Protein AF-A0AAW5EBD6-F1 (afdb_monomer_lite)

Secondary structure (DSSP, 8-state):
-HHHHHHHHHHHHHHHT----TT--EEEEEEEE-SS-EEEEEEEEEEETTEEEEE--

pLDDT: mean 79.4, std 10.86, range [51.97, 90.88]

Sequence (57 aa):
MRKIFIFFLILFFSACALKNQDYSSQKMKVVFSTPTIKINDFGFLKKENKALNLEVY

Organism: Campylobacter jejuni (NCBI:txid197)

Structure (mmCIF, N/CA/C/O backbone):
data_AF-A0AAW5EBD6-F1
#
_entry.id   AF-A0AAW5EBD6-F1
#
loop_
_atom_site.group_PDB
_atom_site.id
_atom_site.type_symbol
_atom_site.label_atom_id
_atom_site.label_alt_id
_atom_site.label_comp_id
_atom_site.label_asym_id
_atom_site.label_entity_id
_atom_site.label_seq_id
_atom_site.pdbx_PDB_ins_code
_atom_site.Cartn_x
_atom_site.Cartn_y
_atom_site.Cartn_z
_atom_site.occupancy
_atom_site.B_iso_or_equiv
_atom_site.auth_seq_id
_atom_site.auth_comp_id
_atom_site.auth_asym_id
_atom_site.auth_atom_id
_atom_site.pdbx_PDB_model_num
ATOM 1 N N . MET A 1 1 ? -20.513 23.894 40.143 1.00 60.97 1 MET A N 1
ATOM 2 C CA . MET A 1 1 ? -21.159 23.839 38.810 1.00 60.97 1 MET A CA 1
ATOM 3 C C . MET A 1 1 ? -20.212 24.192 37.657 1.00 60.97 1 MET A C 1
ATOM 5 O O . MET A 1 1 ? -19.876 23.302 36.894 1.00 60.97 1 MET A O 1
ATOM 9 N N . ARG A 1 2 ? -19.695 25.429 37.545 1.00 73.12 2 ARG A N 1
ATOM 10 C CA . ARG A 1 2 ? -18.870 25.879 36.394 1.00 73.12 2 ARG A CA 1
ATOM 11 C C . ARG A 1 2 ? -17.586 25.065 36.129 1.00 73.12 2 ARG A C 1
ATOM 13 O O . ARG A 1 2 ? -17.247 24.831 34.977 1.00 73.12 2 ARG A O 1
ATOM 20 N N . LYS A 1 3 ? -16.888 24.599 37.174 1.00 77.62 3 LYS A N 1
ATOM 21 C CA . LYS A 1 3 ? -15.645 23.806 37.034 1.00 77.62 3 LYS A CA 1
ATOM 22 C C . LYS A 1 3 ? -15.882 22.400 36.460 1.00 77.62 3 LYS A C 1
ATOM 24 O O . LYS A 1 3 ? -15.064 21.913 35.694 1.00 77.62 3 LYS A O 1
ATOM 29 N N . ILE A 1 4 ? -17.019 21.786 36.794 1.00 84.81 4 ILE A N 1
ATOM 30 C CA . ILE A 1 4 ? -17.406 20.444 36.321 1.00 84.81 4 ILE A CA 1
ATOM 31 C C . ILE A 1 4 ? -17.720 20.484 34.823 1.00 84.81 4 ILE A C 1
ATOM 33 O O . ILE A 1 4 ? -17.300 19.608 34.077 1.00 84.81 4 ILE A O 1
ATOM 37 N N . PHE A 1 5 ? -18.389 21.550 34.374 1.00 84.56 5 PHE A N 1
ATOM 38 C CA . PHE A 1 5 ? -18.694 21.767 32.961 1.00 84.56 5 PHE A CA 1
ATOM 39 C C . PHE A 1 5 ? -17.428 21.873 32.098 1.00 84.56 5 P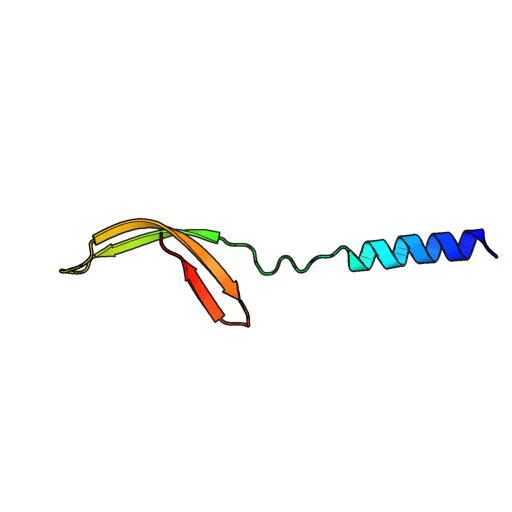HE A C 1
ATOM 41 O O . PHE A 1 5 ? -17.343 21.251 31.045 1.00 84.56 5 PHE A O 1
ATOM 48 N N . ILE A 1 6 ? -16.412 22.600 32.575 1.00 84.94 6 ILE A N 1
ATOM 49 C CA . ILE A 1 6 ? -15.124 22.735 31.875 1.00 84.94 6 ILE A CA 1
ATOM 50 C C . ILE A 1 6 ? -14.414 21.379 31.770 1.00 84.94 6 ILE A C 1
ATOM 52 O O . ILE A 1 6 ? -13.861 21.057 30.723 1.00 84.94 6 ILE A O 1
ATOM 56 N N . PHE A 1 7 ? -14.469 20.567 32.828 1.00 84.44 7 PHE A N 1
ATOM 57 C CA . PHE A 1 7 ? -13.864 19.236 32.833 1.00 84.44 7 PHE A CA 1
ATOM 58 C C . PHE A 1 7 ? -14.521 18.302 31.804 1.00 84.44 7 PHE A C 1
ATOM 60 O O . PHE A 1 7 ? -13.829 17.615 31.056 1.00 84.44 7 PHE A O 1
ATOM 67 N N . PHE A 1 8 ? -15.853 18.346 31.699 1.00 84.69 8 PHE A N 1
ATOM 68 C CA . PHE A 1 8 ? -16.603 17.632 30.662 1.00 84.69 8 PHE A CA 1
ATOM 69 C C . PHE A 1 8 ? -16.242 18.094 29.249 1.00 84.69 8 PHE A C 1
ATOM 71 O O . PHE A 1 8 ? -16.107 17.268 28.350 1.00 84.69 8 PHE A O 1
ATOM 78 N N . LEU A 1 9 ? -16.045 19.400 29.059 1.00 84.19 9 LEU A N 1
ATOM 79 C CA . LEU A 1 9 ? -15.654 19.967 27.772 1.00 84.19 9 LEU A CA 1
ATOM 80 C C . LEU A 1 9 ? -14.285 19.433 27.326 1.00 84.19 9 LEU A C 1
ATOM 82 O O . LEU A 1 9 ? -14.147 18.960 26.203 1.00 84.19 9 LEU A O 1
ATOM 86 N N . ILE A 1 10 ? -13.291 19.444 28.218 1.00 84.06 10 ILE A N 1
ATOM 87 C CA . ILE A 1 10 ? -11.934 18.954 27.923 1.00 84.06 10 ILE A CA 1
ATOM 88 C C . ILE A 1 10 ? -11.959 17.466 27.545 1.00 84.06 10 ILE A C 1
ATOM 90 O O . ILE A 1 10 ? -11.336 17.074 26.558 1.00 84.06 10 ILE A O 1
ATOM 94 N N . LEU A 1 11 ? -12.725 16.651 28.277 1.00 81.25 11 LEU A N 1
ATOM 95 C CA . LEU A 1 11 ? -12.892 15.230 27.964 1.00 81.25 11 LEU A CA 1
ATOM 96 C C . LEU A 1 11 ? -13.558 15.025 26.593 1.00 81.25 11 LEU A C 1
ATOM 98 O O . LEU A 1 11 ? -13.076 14.225 25.792 1.00 81.25 11 LEU A O 1
ATOM 102 N N . PHE A 1 12 ? -14.603 15.792 26.275 1.00 78.06 12 PHE A N 1
ATOM 103 C CA . PHE A 1 12 ? -15.309 15.686 24.996 1.00 78.06 12 PHE A CA 1
ATOM 104 C C . PHE A 1 12 ? -14.431 16.085 23.798 1.00 78.06 12 PHE A C 1
ATOM 106 O O . PHE A 1 12 ? -14.394 15.384 22.788 1.00 78.06 12 PHE A O 1
ATOM 113 N N . PHE A 1 13 ? -13.652 17.164 23.921 1.00 76.19 13 PHE A N 1
ATOM 114 C CA . PHE A 1 13 ? -12.731 17.592 22.862 1.00 76.19 13 PHE A CA 1
ATOM 115 C C . PHE A 1 13 ? -11.548 16.633 22.675 1.00 76.19 13 PHE A C 1
ATOM 117 O O . PHE A 1 13 ? -11.075 16.473 21.551 1.00 76.19 13 PHE A O 1
ATOM 124 N N . SER A 1 14 ? -11.103 15.948 23.735 1.00 72.12 14 SER A N 1
ATOM 125 C CA . SER A 1 14 ? -10.040 14.940 23.634 1.00 72.12 14 SER A CA 1
ATOM 126 C C . SER A 1 14 ? -10.466 13.692 22.846 1.00 72.12 14 SER A C 1
ATOM 128 O O . SER A 1 14 ? -9.658 13.131 22.110 1.00 72.12 14 SER A O 1
ATOM 130 N N . ALA A 1 15 ? -11.748 13.311 22.911 1.00 65.38 15 ALA A N 1
ATOM 131 C CA . ALA A 1 15 ? -12.301 12.197 22.139 1.00 65.38 15 ALA A CA 1
ATOM 132 C C . ALA A 1 15 ? -12.502 12.538 20.648 1.00 65.38 15 ALA A C 1
ATOM 134 O O . ALA A 1 15 ? -12.328 11.678 19.789 1.00 65.38 15 ALA A O 1
ATOM 135 N N . CYS A 1 16 ? -12.800 13.800 20.319 1.00 64.38 16 CYS A N 1
ATOM 136 C CA . CYS A 1 16 ?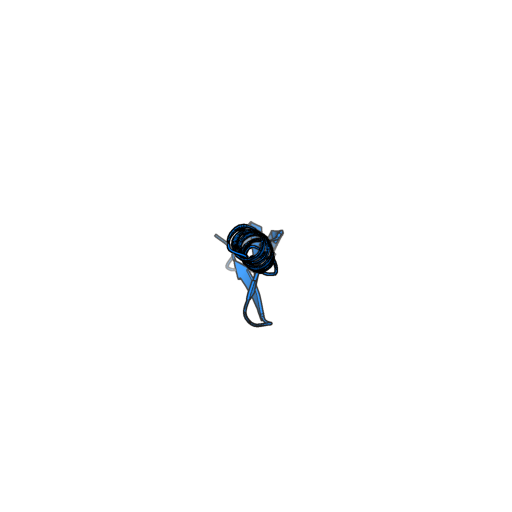 -12.934 14.264 18.931 1.00 64.38 16 CYS A CA 1
ATOM 137 C C . CYS A 1 16 ? -11.589 14.505 18.221 1.00 64.38 16 CYS A C 1
ATOM 139 O O . CYS A 1 16 ? -11.561 14.670 17.003 1.00 64.38 16 CYS A O 1
ATOM 141 N N . ALA A 1 17 ? -10.470 14.516 18.956 1.00 62.09 17 ALA A N 1
ATOM 142 C CA . ALA A 1 17 ? -9.129 14.639 18.383 1.00 62.09 17 ALA A CA 1
ATOM 143 C C . ALA A 1 17 ? -8.592 13.320 17.802 1.00 62.09 17 ALA A C 1
ATOM 145 O O . ALA A 1 17 ? -7.509 13.312 17.210 1.00 62.09 17 ALA A O 1
ATOM 146 N N . LEU A 1 18 ? -9.348 12.218 17.911 1.00 58.78 18 LEU A N 1
ATOM 147 C CA . LEU A 1 18 ? -9.059 10.979 17.198 1.00 58.78 18 LEU A CA 1
ATOM 148 C C . LEU A 1 18 ? -9.395 11.164 15.710 1.00 58.78 18 LEU A C 1
ATOM 150 O O . LEU A 1 18 ? -10.397 10.694 15.179 1.00 58.78 18 LEU A O 1
ATOM 154 N N . LYS A 1 19 ? -8.543 11.932 15.032 1.00 54.84 19 LYS A N 1
ATOM 155 C CA . LYS A 1 19 ? -8.520 12.076 13.583 1.00 54.84 19 LYS A CA 1
ATOM 156 C C . LYS A 1 19 ? -8.351 10.674 13.004 1.00 54.84 19 LYS A C 1
ATOM 158 O O . LYS A 1 19 ? -7.317 10.059 13.238 1.00 54.84 19 LYS A O 1
ATOM 163 N N . ASN A 1 20 ? -9.363 10.186 12.284 1.00 57.62 20 ASN A N 1
ATOM 164 C CA . ASN A 1 20 ? -9.353 8.910 11.566 1.00 57.62 20 ASN A CA 1
ATOM 165 C C . ASN A 1 20 ? -7.995 8.681 10.879 1.00 57.62 20 ASN A C 1
ATOM 167 O O . ASN A 1 20 ? -7.710 9.258 9.828 1.00 57.62 20 ASN A O 1
ATOM 171 N N . GLN A 1 21 ? -7.157 7.843 11.490 1.00 51.97 21 GLN A N 1
ATOM 172 C CA . GLN A 1 21 ? -5.851 7.424 10.976 1.00 51.97 21 GLN A CA 1
ATOM 173 C C . GLN A 1 21 ? -5.973 6.289 9.946 1.00 51.97 21 GLN A C 1
ATOM 175 O O . GLN A 1 21 ? -4.981 5.648 9.616 1.00 51.97 21 GLN A O 1
ATOM 180 N N . ASP A 1 22 ? -7.159 6.057 9.380 1.00 54.75 22 ASP A N 1
ATOM 181 C CA . ASP A 1 22 ? -7.365 5.005 8.376 1.00 54.75 22 ASP A CA 1
ATOM 182 C C . ASP A 1 22 ? -6.765 5.328 6.995 1.00 54.7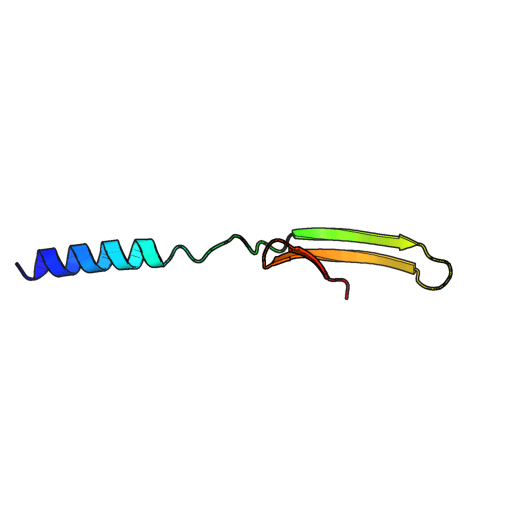5 22 ASP A C 1
ATOM 184 O O . ASP A 1 22 ? -6.816 4.500 6.087 1.00 54.75 22 ASP A O 1
ATOM 188 N N . TYR A 1 23 ? -6.124 6.489 6.848 1.00 58.28 23 TYR A N 1
ATOM 189 C CA . TYR A 1 23 ? -5.398 6.904 5.644 1.00 58.28 23 TYR A CA 1
ATOM 190 C C . TYR A 1 23 ? -3.877 6.835 5.841 1.00 58.28 23 TYR A C 1
ATOM 192 O O . TYR A 1 23 ? -3.144 7.725 5.412 1.00 58.28 23 TYR A O 1
ATOM 200 N N . SER A 1 24 ? -3.379 5.805 6.533 1.00 67.25 24 SER A N 1
ATOM 201 C CA . SER A 1 24 ? -1.940 5.530 6.573 1.00 67.25 24 SER A CA 1
ATOM 202 C C . SER A 1 24 ? -1.476 5.160 5.162 1.00 67.25 24 SER A C 1
ATOM 204 O O . SER A 1 24 ? -1.737 4.056 4.682 1.00 67.25 24 SER A O 1
ATOM 206 N N . SER A 1 25 ? -0.836 6.107 4.470 1.00 69.62 25 SER A N 1
ATOM 207 C CA . SER A 1 25 ? -0.167 5.832 3.205 1.00 69.62 25 SER A CA 1
ATOM 208 C C . SER A 1 25 ? 1.023 4.913 3.476 1.00 69.62 25 SER A C 1
ATOM 210 O O . SER A 1 25 ? 1.975 5.278 4.166 1.00 69.62 25 SER A O 1
ATOM 212 N N . GLN A 1 26 ? 0.968 3.693 2.952 1.00 83.94 26 GLN A N 1
ATOM 213 C CA . GLN A 1 26 ? 2.047 2.726 3.126 1.00 83.94 26 GLN A CA 1
ATOM 214 C C . GLN A 1 26 ? 3.034 2.866 1.973 1.00 83.94 26 GLN A C 1
ATOM 216 O O . GLN A 1 26 ? 2.663 2.709 0.809 1.00 83.94 26 GLN A O 1
ATOM 221 N N . LYS A 1 27 ? 4.297 3.169 2.290 1.00 85.69 27 LYS A N 1
ATOM 222 C CA . LYS A 1 27 ? 5.373 3.185 1.294 1.00 85.69 27 LYS A CA 1
ATOM 223 C C . LYS A 1 27 ? 5.678 1.747 0.872 1.00 85.69 27 LYS A C 1
ATOM 225 O O . LYS A 1 27 ? 5.996 0.907 1.708 1.00 85.69 27 LYS A O 1
ATOM 230 N N . MET A 1 28 ? 5.611 1.482 -0.425 1.00 86.56 28 MET A N 1
ATOM 231 C CA . MET A 1 28 ? 5.760 0.157 -1.021 1.00 86.56 28 MET A CA 1
ATOM 232 C C . MET A 1 28 ? 6.727 0.228 -2.199 1.00 86.56 28 MET A C 1
ATOM 234 O O . MET A 1 28 ? 6.701 1.187 -2.961 1.00 86.56 28 MET A O 1
ATOM 238 N N . LYS A 1 29 ? 7.566 -0.794 -2.384 1.00 88.75 29 LYS A N 1
ATOM 239 C CA . LYS A 1 29 ? 8.350 -0.938 -3.617 1.00 88.75 29 LYS A CA 1
ATOM 240 C C . LYS A 1 29 ? 7.436 -1.416 -4.746 1.00 88.75 29 LYS A C 1
ATOM 242 O O . LYS A 1 29 ? 6.745 -2.418 -4.585 1.00 88.75 29 LYS A O 1
ATOM 247 N N . VAL A 1 30 ? 7.453 -0.722 -5.876 1.00 89.19 30 VAL A N 1
ATOM 248 C CA . VAL A 1 30 ? 6.600 -0.979 -7.036 1.00 89.19 30 VAL A CA 1
ATOM 249 C C . VAL A 1 30 ? 7.471 -1.269 -8.250 1.00 89.19 30 VAL A C 1
ATOM 251 O O . VAL A 1 30 ? 8.419 -0.541 -8.545 1.00 89.19 30 VAL A O 1
ATOM 254 N N . VAL A 1 31 ? 7.141 -2.347 -8.961 1.00 90.75 31 VAL A N 1
ATOM 255 C CA . VAL A 1 31 ? 7.842 -2.750 -10.180 1.00 90.75 31 VAL A CA 1
ATOM 256 C C . VAL A 1 31 ? 6.831 -2.890 -11.310 1.00 90.75 31 VAL A C 1
ATOM 258 O O . VAL A 1 31 ? 6.017 -3.811 -11.304 1.00 90.75 31 VAL A O 1
ATOM 261 N N . PHE A 1 32 ? 6.908 -2.001 -12.299 1.00 87.75 32 PHE A N 1
ATOM 262 C CA . PHE A 1 32 ? 6.232 -2.174 -13.581 1.00 87.75 32 PHE A CA 1
ATOM 263 C C . PHE A 1 32 ? 7.262 -2.628 -14.605 1.00 87.75 32 PHE A C 1
ATOM 265 O O . PHE A 1 32 ? 8.223 -1.917 -14.885 1.00 87.75 32 PHE A O 1
ATOM 272 N N . SER A 1 33 ? 7.064 -3.818 -15.163 1.00 89.12 33 SER A N 1
ATOM 273 C CA . SER A 1 33 ? 7.947 -4.396 -16.176 1.00 89.12 33 SER A CA 1
ATOM 274 C C . SER A 1 33 ? 7.144 -4.694 -17.434 1.00 89.12 33 SER A C 1
ATOM 276 O O . SER A 1 33 ? 6.838 -5.846 -17.735 1.00 89.12 33 SER A O 1
ATOM 278 N N . THR A 1 34 ? 6.767 -3.638 -18.151 1.00 88.81 34 THR A N 1
ATOM 279 C CA . THR A 1 34 ? 6.056 -3.742 -19.432 1.00 88.81 34 THR A CA 1
ATOM 280 C C . THR A 1 34 ? 6.994 -3.376 -20.591 1.00 88.81 34 THR A C 1
ATOM 282 O O . THR A 1 34 ? 8.013 -2.717 -20.363 1.00 88.81 34 THR A O 1
ATOM 285 N N . PRO A 1 35 ? 6.695 -3.782 -21.842 1.00 90.88 35 PRO A N 1
ATOM 286 C CA . PRO A 1 35 ? 7.531 -3.438 -22.996 1.00 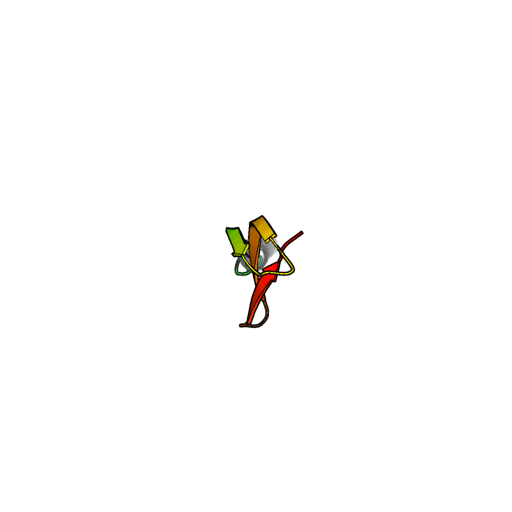90.88 35 PRO A CA 1
ATOM 287 C C . PRO A 1 35 ? 7.679 -1.927 -23.224 1.00 90.88 35 PRO A C 1
ATOM 289 O O . PRO A 1 35 ? 8.698 -1.485 -23.745 1.00 90.88 35 PRO A O 1
ATOM 292 N N . THR A 1 36 ? 6.676 -1.145 -22.821 1.00 88.62 36 THR A N 1
ATOM 293 C CA . THR A 1 36 ? 6.596 0.305 -23.039 1.00 88.62 36 THR A CA 1
ATOM 294 C C . THR A 1 36 ? 6.951 1.129 -21.800 1.00 88.62 36 THR A C 1
ATOM 296 O O . THR A 1 36 ? 7.407 2.258 -21.943 1.00 88.62 36 THR A O 1
ATOM 299 N N . ILE A 1 37 ? 6.772 0.586 -20.591 1.00 82.88 37 ILE A N 1
ATOM 300 C CA . ILE A 1 37 ? 7.018 1.275 -19.315 1.00 82.88 37 ILE A CA 1
ATOM 301 C C . ILE A 1 37 ? 7.798 0.352 -18.373 1.00 82.88 37 ILE A C 1
ATOM 303 O O . ILE A 1 37 ? 7.337 -0.746 -18.035 1.00 82.88 37 ILE A O 1
ATOM 307 N N . LYS A 1 38 ? 8.961 0.828 -17.913 1.00 86.56 38 LYS A N 1
ATOM 308 C CA . LYS A 1 38 ? 9.794 0.176 -16.895 1.00 86.56 38 LYS A CA 1
ATOM 309 C C . LYS A 1 38 ? 9.953 1.104 -15.695 1.00 86.56 38 LYS A C 1
ATOM 311 O O . LYS A 1 38 ? 10.620 2.126 -15.804 1.00 86.56 38 LYS A O 1
ATOM 316 N N . ILE A 1 39 ? 9.353 0.739 -14.567 1.00 85.81 39 ILE A N 1
ATO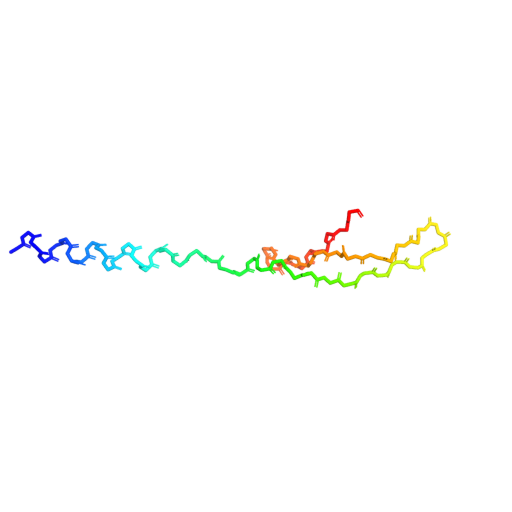M 317 C CA . ILE A 1 39 ? 9.428 1.484 -13.303 1.00 85.81 39 ILE A CA 1
ATOM 318 C C . ILE A 1 39 ? 9.892 0.512 -12.220 1.00 85.81 39 ILE A C 1
ATOM 320 O O . ILE A 1 39 ? 9.390 -0.607 -12.135 1.00 85.81 39 ILE A O 1
ATOM 324 N N . ASN A 1 40 ? 10.852 0.933 -11.403 1.00 88.19 40 ASN A N 1
ATOM 325 C CA . ASN A 1 40 ? 11.352 0.193 -10.244 1.00 88.19 40 ASN A CA 1
ATOM 326 C C . ASN A 1 40 ? 11.683 1.207 -9.149 1.00 88.19 40 ASN A C 1
ATOM 328 O O . ASN A 1 40 ? 12.843 1.569 -8.958 1.00 88.19 40 ASN A O 1
ATOM 332 N N . ASP A 1 41 ? 10.641 1.698 -8.487 1.00 87.75 41 ASP A N 1
ATOM 333 C CA . ASP A 1 41 ? 10.749 2.749 -7.478 1.00 87.75 41 ASP A CA 1
ATOM 334 C C . ASP A 1 41 ? 9.740 2.519 -6.344 1.00 87.75 41 ASP A C 1
ATOM 336 O O . ASP A 1 41 ? 9.028 1.513 -6.309 1.00 87.75 41 ASP A O 1
ATOM 340 N N . PHE A 1 42 ? 9.694 3.418 -5.371 1.00 88.25 42 PHE A N 1
ATOM 341 C CA . PHE A 1 42 ? 8.748 3.388 -4.274 1.00 88.25 42 PHE A CA 1
ATOM 342 C C . PHE A 1 42 ? 7.479 4.171 -4.617 1.00 88.25 42 PHE A C 1
ATOM 344 O O . PHE A 1 42 ? 7.528 5.358 -4.915 1.00 88.25 42 PHE A O 1
ATOM 351 N N . GLY A 1 43 ? 6.334 3.506 -4.498 1.00 89.12 43 GLY A N 1
ATOM 352 C CA . GLY A 1 43 ? 5.011 4.117 -4.544 1.00 89.12 43 GLY A CA 1
ATOM 353 C C . GLY A 1 43 ? 4.356 4.162 -3.166 1.00 89.12 43 GLY A C 1
ATOM 354 O O . GLY A 1 43 ? 4.885 3.644 -2.175 1.00 89.12 43 GLY A O 1
ATOM 355 N N . PHE A 1 44 ? 3.173 4.761 -3.110 1.00 89.94 44 PHE A N 1
ATOM 356 C CA . PHE A 1 44 ? 2.364 4.836 -1.899 1.00 89.94 44 PHE A CA 1
ATOM 357 C C . PHE A 1 44 ? 1.032 4.136 -2.110 1.00 89.94 44 PHE A C 1
ATOM 359 O O . PHE A 1 44 ? 0.322 4.392 -3.078 1.00 89.94 44 PHE A O 1
ATOM 366 N N . LEU A 1 45 ? 0.684 3.268 -1.171 1.00 87.31 45 LEU A N 1
ATOM 367 C CA . LEU A 1 45 ? -0.608 2.613 -1.127 1.00 87.31 45 LEU A CA 1
ATOM 368 C C . LEU A 1 45 ? -1.512 3.385 -0.167 1.00 87.31 45 LEU A C 1
ATOM 370 O O . LEU A 1 45 ? -1.215 3.471 1.027 1.00 87.31 45 LEU A O 1
ATOM 374 N N . LYS A 1 46 ? -2.596 3.963 -0.681 1.00 86.00 46 LYS A N 1
ATOM 375 C CA . LYS A 1 46 ? -3.578 4.719 0.101 1.00 86.00 46 LYS A CA 1
ATOM 376 C C . LYS A 1 46 ? -4.909 3.989 0.109 1.00 86.00 46 LYS A C 1
ATOM 378 O O . LYS A 1 46 ? -5.381 3.524 -0.923 1.00 86.00 46 LYS A O 1
ATOM 383 N N . LYS A 1 47 ? -5.530 3.895 1.280 1.00 80.88 47 LYS A N 1
ATOM 384 C CA . LYS A 1 47 ? -6.885 3.365 1.417 1.00 80.88 47 LYS A CA 1
ATOM 385 C C . LYS A 1 47 ? -7.852 4.538 1.475 1.00 80.88 47 LYS A C 1
ATOM 387 O O . LYS A 1 47 ? -7.869 5.254 2.465 1.00 80.88 47 LYS A O 1
ATOM 392 N N . GLU A 1 48 ? -8.651 4.732 0.435 1.00 80.94 48 GLU A N 1
ATOM 393 C CA . GLU A 1 48 ? -9.614 5.832 0.352 1.00 80.94 48 GLU A CA 1
ATOM 394 C C . GLU A 1 48 ? -10.986 5.303 -0.048 1.00 80.94 48 GLU A C 1
ATOM 396 O O . GLU A 1 48 ? -11.100 4.544 -1.002 1.00 80.94 48 GLU A O 1
ATOM 401 N N . ASN A 1 49 ? -12.047 5.675 0.678 1.00 77.19 49 ASN A N 1
ATOM 402 C CA . ASN A 1 49 ? -13.432 5.312 0.335 1.00 77.19 49 ASN A CA 1
ATOM 403 C C . ASN A 1 49 ? -13.653 3.811 0.047 1.00 77.19 49 ASN A C 1
ATOM 405 O O . ASN A 1 49 ? -14.413 3.447 -0.846 1.00 77.19 49 ASN A O 1
ATOM 409 N N . LYS A 1 50 ? -13.003 2.931 0.826 1.00 78.56 50 LYS A N 1
ATOM 410 C CA . LYS A 1 50 ? -13.002 1.459 0.651 1.00 78.56 50 LYS A CA 1
ATOM 411 C C . LYS A 1 50 ? -12.284 0.954 -0.612 1.00 78.56 50 LYS A C 1
ATOM 413 O O . LYS A 1 50 ? -12.281 -0.251 -0.843 1.00 78.56 50 LYS A O 1
ATOM 418 N N . ALA A 1 51 ? -11.644 1.832 -1.377 1.00 81.94 51 ALA A N 1
ATOM 419 C CA . ALA A 1 51 ? -10.737 1.489 -2.461 1.00 81.94 51 ALA A CA 1
ATOM 420 C C . ALA A 1 51 ? -9.276 1.531 -1.988 1.00 81.94 51 ALA A C 1
ATOM 422 O O . ALA A 1 51 ? -8.923 2.226 -1.031 1.00 81.94 51 ALA A O 1
ATOM 423 N N . LEU A 1 52 ? -8.433 0.752 -2.661 1.00 83.88 52 LEU A N 1
ATOM 424 C CA . LEU A 1 52 ? -6.994 0.706 -2.445 1.00 83.88 52 LEU A CA 1
ATOM 425 C C . LEU A 1 52 ? -6.315 1.337 -3.663 1.00 83.88 52 LEU A C 1
ATOM 427 O O . LEU A 1 52 ? -6.285 0.738 -4.736 1.00 83.88 52 LEU A O 1
ATOM 431 N N . ASN A 1 53 ? -5.806 2.551 -3.492 1.00 87.62 53 ASN A N 1
ATOM 432 C CA . ASN A 1 53 ? -5.207 3.354 -4.54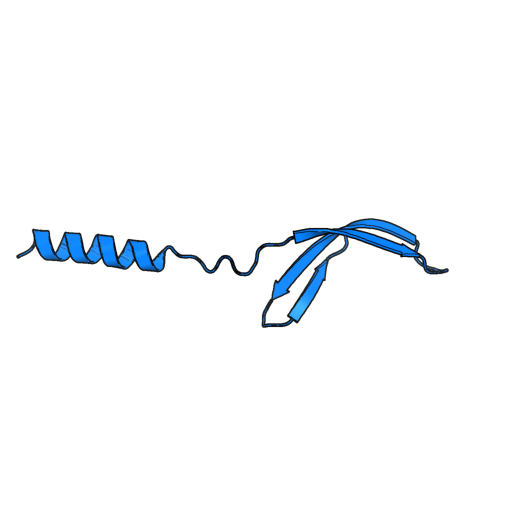8 1.00 87.62 53 ASN A CA 1
ATOM 433 C C . ASN A 1 53 ? -3.683 3.236 -4.487 1.00 87.62 53 ASN A C 1
ATOM 435 O O . ASN A 1 53 ? -3.083 3.393 -3.422 1.00 87.62 53 ASN A O 1
ATOM 439 N N . LEU A 1 54 ? -3.062 2.968 -5.634 1.00 87.94 54 LEU A N 1
ATOM 440 C CA . LEU A 1 54 ? -1.612 2.963 -5.790 1.00 87.94 54 LEU A CA 1
ATOM 441 C C . LEU A 1 54 ? -1.170 4.260 -6.470 1.00 87.94 54 LEU A C 1
ATOM 443 O O . LEU A 1 54 ? -1.511 4.496 -7.626 1.00 87.94 54 LEU A O 1
ATOM 447 N N . GLU A 1 55 ? -0.393 5.074 -5.763 1.00 86.38 55 GLU A N 1
ATOM 448 C CA . GLU A 1 55 ? 0.240 6.278 -6.300 1.00 86.38 55 GLU A CA 1
ATOM 449 C C . GLU A 1 55 ? 1.702 6.003 -6.652 1.00 86.38 55 GLU A C 1
ATOM 451 O O . GLU A 1 55 ? 2.468 5.489 -5.831 1.00 86.38 55 GLU A O 1
ATOM 456 N N . VAL A 1 56 ? 2.078 6.364 -7.877 1.00 86.06 56 VAL A N 1
ATOM 457 C CA . VAL A 1 56 ? 3.408 6.172 -8.466 1.00 86.06 56 VAL A CA 1
ATOM 458 C C . VAL A 1 56 ? 3.791 7.513 -9.095 1.00 86.06 56 VAL A C 1
ATOM 460 O O . VAL A 1 56 ? 2.981 8.059 -9.845 1.00 86.06 56 VAL A O 1
ATOM 463 N N . TYR A 1 57 ? 4.958 8.055 -8.738 1.00 76.81 57 TYR A N 1
ATOM 464 C CA . TYR A 1 57 ? 5.454 9.362 -9.193 1.00 76.81 57 TYR A CA 1
ATOM 465 C C . TYR A 1 57 ? 6.523 9.206 -10.274 1.00 76.81 57 TYR A C 1
ATOM 467 O O . TYR A 1 57 ? 7.246 8.184 -10.227 1.00 76.81 57 TYR A O 1
#

Radius of gyration: 21.36 Å; chains: 1; bounding box: 32×30×62 Å

Foldseek 3Di:
DVVVVVVVVVVVVVVVVPDPPQFPWDWDFDFDDDPVDTDTGIWTWTQDPNDTDTGDD